Protein AF-N1QRD4-F1 (afdb_monomer_lite)

InterPro domains:
  IPR000058 Zinc finger, AN1-type [PF01428] (2-36)
  IPR000058 Zinc finger, AN1-type [PS51039] (1-40)
  IPR000058 Zinc finger, AN1-type [SM00154] (3-37)
  IPR035896 AN1-like Zinc finger [G3DSA:4.10.1110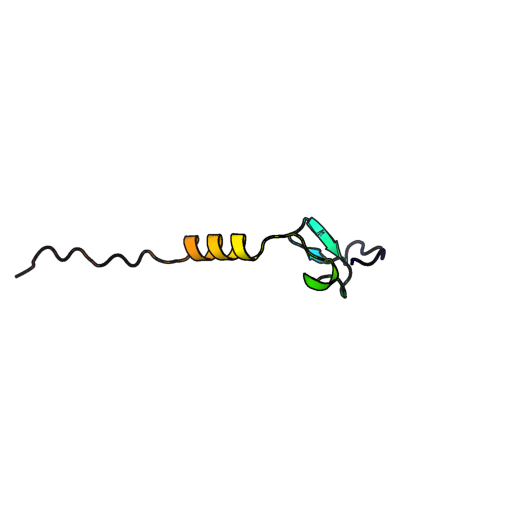.10] (1-56)
  IPR035896 AN1-like Zinc finger [SSF118310] (2-52)
  IPR050652 AN1/A20 Zinc Finger [PTHR10634] (2-57)

Radius of gyration: 21.37 Å; chains: 1; bounding box: 44×20×64 Å

Secondary structure (DSSP, 8-state):
-------GGGPEEPTTS-EE-TTT-SHHHHT----HHHHHHHHHHHHS---PPP------

pLDDT: mean 85.58, std 9.97, range [58.34, 94.31]

Sequence (60 aa):
MACKKKVGLLGFACRCGGTFCSLHRYVDGHACGFDFKKVGREHIAQQNPLVAPSKLHNKI

Organism: Aegilops tauschii (NCBI:txid37682)

Foldseek 3Di:
DADPDDCPPVWAADPLGDTGDPQLNDCVSPVRPDDPVVVVVVVCVVPDPPPDPPPPPDDD

Structure (mmCIF, N/CA/C/O backbone):
data_AF-N1QRD4-F1
#
_entry.id   AF-N1QRD4-F1
#
loop_
_atom_site.group_PDB
_atom_site.id
_atom_site.type_symbol
_atom_site.label_atom_id
_atom_site.label_alt_id
_atom_site.label_comp_id
_atom_site.label_asym_id
_atom_site.label_entity_id
_atom_site.label_seq_id
_atom_site.pdbx_PDB_ins_code
_atom_site.Cartn_x
_atom_site.Cartn_y
_atom_site.Cartn_z
_atom_site.occupancy
_atom_site.B_iso_or_equiv
_atom_site.auth_seq_id
_atom_site.auth_comp_id
_atom_site.auth_asym_id
_atom_site.auth_atom_id
_atom_site.pdbx_PDB_model_num
ATOM 1 N N . MET A 1 1 ? 4.329 6.007 -12.118 1.00 74.38 1 MET A N 1
ATOM 2 C CA . MET A 1 1 ? 4.646 5.243 -13.352 1.00 74.38 1 MET A CA 1
ATOM 3 C C . MET A 1 1 ? 5.752 4.252 -13.013 1.00 74.38 1 MET A C 1
ATOM 5 O O . MET A 1 1 ? 6.809 4.690 -12.589 1.00 74.38 1 MET A O 1
ATOM 9 N N . ALA A 1 2 ? 5.530 2.943 -13.156 1.00 83.00 2 ALA A N 1
ATOM 10 C CA . ALA A 1 2 ? 6.521 1.936 -12.757 1.00 83.00 2 ALA A CA 1
ATOM 11 C C . ALA A 1 2 ? 7.676 1.761 -13.772 1.00 83.00 2 ALA A C 1
ATOM 13 O O . ALA A 1 2 ? 7.480 1.863 -14.983 1.00 83.00 2 ALA A O 1
ATOM 14 N N . CYS A 1 3 ? 8.878 1.442 -13.270 1.00 88.69 3 CYS A N 1
ATOM 15 C CA . CYS A 1 3 ? 10.056 1.070 -14.071 1.00 88.69 3 CYS A CA 1
ATOM 16 C C . CYS A 1 3 ? 9.826 -0.244 -14.856 1.00 88.69 3 CYS A C 1
ATOM 18 O O . CYS A 1 3 ? 9.274 -1.192 -14.309 1.00 88.69 3 CYS A O 1
ATOM 20 N N . LYS A 1 4 ? 10.358 -0.375 -16.085 1.00 86.25 4 LYS A N 1
ATOM 21 C CA . LYS A 1 4 ? 10.410 -1.659 -16.840 1.00 86.25 4 LYS A CA 1
ATOM 22 C C . LYS A 1 4 ? 11.603 -2.554 -16.450 1.00 86.25 4 LYS A C 1
ATOM 24 O O . LYS A 1 4 ? 11.996 -3.450 -17.194 1.00 86.25 4 LYS A O 1
ATOM 29 N N . LYS A 1 5 ? 12.237 -2.282 -15.306 1.00 87.19 5 LYS A N 1
ATOM 30 C CA . LYS A 1 5 ? 13.422 -3.021 -14.854 1.00 87.19 5 LYS A CA 1
ATOM 31 C C . LYS A 1 5 ? 13.004 -4.431 -14.435 1.00 87.19 5 LYS A C 1
ATOM 33 O O . LYS 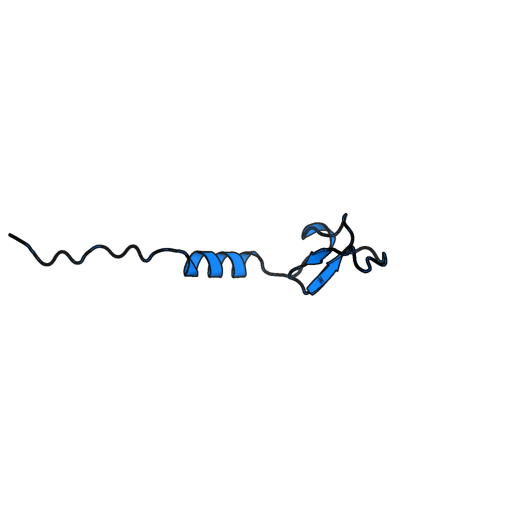A 1 5 ? 12.045 -4.583 -13.686 1.00 87.19 5 LYS A O 1
ATOM 38 N N . LYS A 1 6 ? 13.741 -5.457 -14.869 1.00 87.62 6 LYS A N 1
ATOM 39 C CA . LYS A 1 6 ? 13.562 -6.823 -14.355 1.00 87.62 6 LYS A CA 1
ATOM 40 C C . LYS A 1 6 ? 14.004 -6.853 -12.892 1.00 87.62 6 LYS A C 1
ATOM 42 O O . LYS A 1 6 ? 15.184 -6.680 -12.603 1.00 87.62 6 LYS A O 1
ATOM 47 N N . VAL A 1 7 ? 13.049 -7.016 -11.981 1.00 89.56 7 VAL A N 1
ATOM 48 C CA . VAL A 1 7 ? 13.294 -6.986 -10.527 1.00 89.56 7 VAL A CA 1
ATOM 49 C C . VAL A 1 7 ? 13.659 -8.352 -9.946 1.00 89.56 7 VAL A C 1
ATOM 51 O O . VAL A 1 7 ? 14.334 -8.411 -8.923 1.00 89.56 7 VAL A O 1
ATOM 54 N N . GLY A 1 8 ? 13.287 -9.443 -10.627 1.00 85.56 8 GLY A N 1
ATOM 55 C CA . GLY A 1 8 ? 13.625 -10.807 -10.217 1.00 85.56 8 GLY A CA 1
ATOM 56 C C . GLY A 1 8 ? 13.223 -11.108 -8.768 1.00 85.56 8 GLY A C 1
ATOM 57 O O . GLY A 1 8 ? 12.198 -10.626 -8.291 1.00 85.56 8 GLY A O 1
ATOM 58 N N . LEU A 1 9 ? 14.063 -11.875 -8.069 1.00 85.88 9 LEU A N 1
ATOM 59 C CA . LEU A 1 9 ? 13.860 -12.277 -6.669 1.00 85.88 9 LEU A CA 1
ATOM 60 C C . LEU A 1 9 ? 13.974 -11.119 -5.663 1.00 85.88 9 LEU A C 1
ATOM 62 O O . LEU A 1 9 ? 13.460 -11.220 -4.557 1.00 85.88 9 LEU A O 1
ATOM 66 N N . LEU A 1 10 ? 14.639 -10.021 -6.035 1.00 88.06 10 LEU 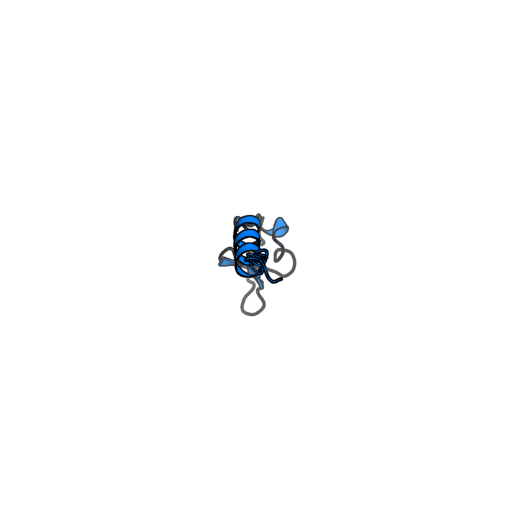A N 1
ATOM 67 C CA . LEU A 1 10 ? 14.882 -8.865 -5.158 1.00 88.06 10 LEU A CA 1
ATOM 68 C C . LEU A 1 10 ? 13.811 -7.772 -5.306 1.00 88.06 10 LEU A C 1
ATOM 70 O O . LEU A 1 10 ? 13.999 -6.635 -4.869 1.00 88.06 10 LEU A O 1
ATOM 74 N N . GLY A 1 11 ? 12.707 -8.084 -5.981 1.00 92.00 11 GLY A N 1
ATOM 75 C CA . GLY A 1 11 ? 11.596 -7.166 -6.159 1.00 92.00 11 GLY A CA 1
ATOM 76 C C . GLY A 1 11 ? 10.774 -6.978 -4.886 1.00 92.00 11 GLY A C 1
ATOM 77 O O . GLY A 1 11 ? 10.612 -7.889 -4.080 1.00 92.00 11 GLY A O 1
ATOM 78 N N . PHE A 1 12 ? 10.205 -5.786 -4.727 1.00 93.31 12 PHE A N 1
ATOM 79 C CA . PHE A 1 12 ? 9.309 -5.476 -3.617 1.00 93.31 12 PHE A CA 1
ATOM 80 C C . PHE A 1 12 ? 7.865 -5.708 -4.049 1.00 93.31 12 PHE A C 1
ATOM 82 O O . PHE A 1 12 ? 7.375 -5.039 -4.961 1.00 93.31 12 PHE A O 1
ATOM 89 N N . ALA A 1 13 ? 7.182 -6.644 -3.395 1.00 92.50 13 ALA A N 1
ATOM 90 C CA . ALA A 1 13 ? 5.765 -6.886 -3.627 1.00 92.50 13 ALA A CA 1
ATOM 91 C C . ALA A 1 13 ? 4.917 -5.761 -3.015 1.00 92.50 13 ALA A C 1
ATOM 93 O O . ALA A 1 13 ? 5.082 -5.399 -1.848 1.00 92.50 13 ALA A O 1
ATOM 94 N N . CYS A 1 14 ? 3.987 -5.222 -3.797 1.00 93.19 14 CYS A N 1
ATOM 95 C CA . CYS A 1 14 ? 2.985 -4.277 -3.325 1.00 93.19 14 CYS A CA 1
ATOM 96 C C . CYS A 1 14 ? 1.638 -4.978 -3.112 1.00 93.19 14 CYS A C 1
ATOM 98 O O . CYS A 1 14 ? 1.326 -5.978 -3.755 1.00 93.19 14 CYS A O 1
ATOM 100 N N . ARG A 1 15 ? 0.792 -4.410 -2.246 1.00 91.88 15 ARG A N 1
ATOM 101 C CA . ARG A 1 15 ? -0.568 -4.906 -1.979 1.00 91.88 15 ARG A CA 1
ATOM 102 C C . ARG A 1 15 ? -1.503 -4.838 -3.190 1.00 91.88 15 ARG A C 1
ATOM 104 O O . ARG A 1 15 ? -2.477 -5.575 -3.227 1.00 91.88 15 ARG A O 1
ATOM 111 N N . CYS A 1 16 ? -1.186 -4.018 -4.194 1.00 92.50 16 CYS A N 1
ATOM 112 C CA . CYS A 1 16 ? -1.899 -4.011 -5.475 1.00 92.50 16 CYS A CA 1
ATOM 113 C C . CYS A 1 16 ? -1.598 -5.234 -6.365 1.00 92.50 16 CYS A C 1
ATOM 115 O O . CYS A 1 16 ? -2.157 -5.331 -7.451 1.00 92.50 16 CYS A O 1
ATOM 117 N N . GLY A 1 17 ? -0.709 -6.143 -5.943 1.00 90.50 17 GLY A N 1
ATOM 118 C CA . GLY A 1 17 ? -0.345 -7.359 -6.681 1.00 90.50 17 GLY A CA 1
ATOM 119 C C . GLY A 1 17 ? 0.872 -7.214 -7.601 1.00 90.50 17 GLY A C 1
ATOM 120 O O . GLY A 1 17 ? 1.368 -8.212 -8.113 1.00 90.50 17 GLY A O 1
ATOM 121 N N . GLY A 1 18 ? 1.392 -5.998 -7.797 1.00 90.62 18 GLY A N 1
ATOM 122 C CA . GLY A 1 18 ? 2.608 -5.758 -8.579 1.00 90.62 18 GLY A CA 1
ATOM 123 C C . GLY A 1 18 ? 3.905 -5.975 -7.790 1.00 90.62 18 GLY A C 1
ATOM 124 O O . GLY A 1 18 ? 3.934 -5.861 -6.563 1.00 90.62 18 GLY A O 1
ATOM 125 N N . THR A 1 19 ? 5.005 -6.224 -8.505 1.00 92.69 19 THR A N 1
ATOM 126 C CA . THR A 1 19 ? 6.365 -6.276 -7.945 1.00 92.69 19 THR A CA 1
ATOM 127 C C . THR A 1 19 ? 7.225 -5.174 -8.554 1.00 92.69 19 THR A C 1
ATOM 129 O O . THR A 1 19 ? 7.321 -5.060 -9.776 1.00 92.69 19 THR A O 1
ATOM 132 N N . PHE A 1 20 ? 7.873 -4.367 -7.713 1.00 93.00 20 PHE A N 1
ATOM 133 C CA . PHE A 1 20 ? 8.539 -3.136 -8.141 1.00 93.00 20 PHE A CA 1
ATOM 134 C C . PHE A 1 20 ? 10.000 -3.045 -7.696 1.00 93.00 20 PHE A C 1
ATOM 136 O O . PHE A 1 20 ? 10.444 -3.718 -6.765 1.00 93.00 20 PHE A O 1
ATOM 143 N N . CYS A 1 21 ? 10.763 -2.194 -8.390 1.00 93.12 21 CYS A N 1
ATOM 144 C CA . CYS A 1 21 ? 12.140 -1.871 -8.027 1.00 93.12 21 CYS A CA 1
ATOM 145 C C . CYS A 1 21 ? 12.173 -1.003 -6.751 1.00 93.12 21 CYS A C 1
ATOM 147 O O . CYS A 1 21 ? 11.174 -0.376 -6.401 1.00 93.12 21 CYS A O 1
ATOM 149 N N . SER A 1 22 ? 13.318 -0.924 -6.066 1.00 90.81 22 SER A N 1
ATOM 150 C CA . SER A 1 22 ? 13.476 -0.189 -4.793 1.00 90.81 22 SER A CA 1
ATOM 151 C C . SER A 1 22 ? 12.992 1.267 -4.829 1.00 90.81 22 SER A C 1
ATOM 153 O O . SER A 1 22 ? 12.480 1.761 -3.827 1.00 90.81 22 SER A O 1
ATOM 155 N N . LEU A 1 23 ? 13.109 1.927 -5.984 1.00 91.25 23 LEU A N 1
ATOM 156 C CA . LEU A 1 23 ? 12.658 3.304 -6.212 1.00 91.25 23 LEU A CA 1
ATOM 157 C C . LEU A 1 23 ? 11.135 3.426 -6.379 1.00 91.25 23 LEU A C 1
ATOM 159 O O . LEU A 1 23 ? 10.543 4.388 -5.909 1.00 91.25 23 LEU A O 1
ATOM 163 N N . HIS A 1 24 ? 10.484 2.440 -7.001 1.00 92.94 24 HIS A N 1
ATOM 164 C CA . HIS A 1 24 ? 9.039 2.468 -7.276 1.00 92.94 24 HIS A CA 1
ATOM 165 C C . HIS A 1 24 ? 8.225 1.602 -6.305 1.00 92.94 24 HIS A C 1
ATOM 167 O O . HIS A 1 24 ? 7.043 1.356 -6.534 1.00 92.94 24 HIS A O 1
ATOM 173 N N . ARG A 1 25 ? 8.844 1.135 -5.213 1.00 92.25 25 ARG A N 1
ATOM 174 C CA . ARG A 1 25 ? 8.187 0.292 -4.203 1.00 92.25 25 ARG A CA 1
ATOM 175 C C . ARG A 1 25 ? 7.091 1.024 -3.428 1.00 92.25 25 ARG A C 1
ATOM 177 O O . ARG A 1 25 ? 6.173 0.394 -2.913 1.00 92.25 25 ARG A O 1
ATOM 184 N N . TYR A 1 26 ? 7.200 2.346 -3.334 1.00 91.38 26 TYR A N 1
ATOM 185 C CA . TYR A 1 26 ? 6.229 3.187 -2.650 1.00 91.38 26 TYR A CA 1
ATOM 186 C C . TYR A 1 26 ? 5.028 3.494 -3.545 1.00 91.38 26 TYR A C 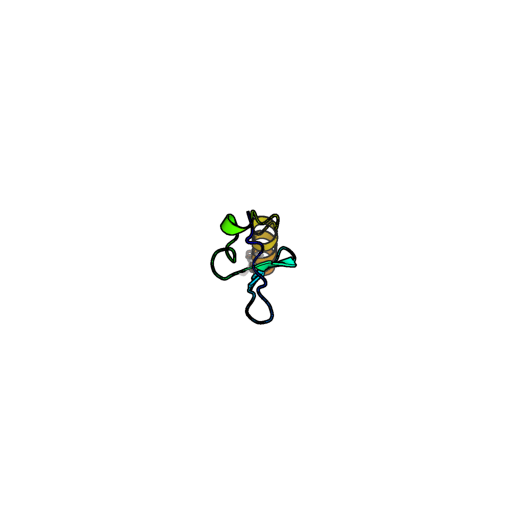1
ATOM 188 O O . TYR A 1 26 ? 5.134 3.503 -4.770 1.00 91.38 26 TYR A O 1
ATOM 196 N N . VAL A 1 27 ? 3.892 3.756 -2.899 1.00 89.06 27 VAL A N 1
ATOM 197 C CA . VAL A 1 27 ? 2.558 3.939 -3.499 1.00 89.06 27 VAL A CA 1
ATOM 198 C C . VAL A 1 27 ? 2.563 4.987 -4.622 1.00 89.06 27 VAL A C 1
ATOM 200 O O . VAL A 1 27 ? 1.997 4.756 -5.690 1.00 89.06 27 VAL A O 1
ATOM 203 N N . ASP A 1 28 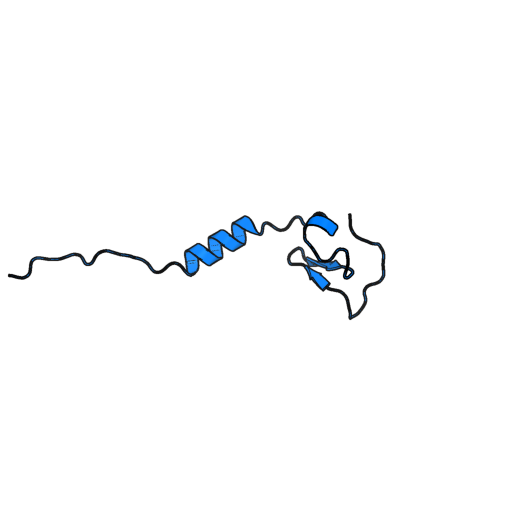? 3.269 6.096 -4.398 1.00 87.75 28 ASP A N 1
ATOM 204 C CA . ASP A 1 28 ? 3.407 7.212 -5.338 1.00 87.75 28 ASP A CA 1
ATOM 205 C C . ASP A 1 28 ? 4.189 6.821 -6.609 1.00 87.75 28 ASP A C 1
ATOM 207 O O . ASP A 1 28 ? 3.788 7.106 -7.738 1.00 87.75 28 ASP A O 1
ATOM 211 N N . GLY A 1 29 ? 5.246 6.018 -6.444 1.00 88.94 29 GLY A N 1
ATOM 212 C CA . GLY A 1 29 ? 6.150 5.641 -7.530 1.00 88.94 29 GLY A CA 1
ATOM 213 C C . GLY A 1 29 ? 5.493 4.812 -8.638 1.00 88.94 29 GLY A C 1
ATOM 214 O O . GLY A 1 29 ? 5.917 4.871 -9.791 1.00 88.94 29 GLY A O 1
ATOM 215 N N . HIS A 1 30 ? 4.426 4.067 -8.350 1.00 90.81 30 HIS A N 1
ATOM 216 C CA . HIS A 1 30 ? 3.763 3.217 -9.345 1.00 90.81 30 HIS A CA 1
ATOM 217 C C . HIS A 1 30 ? 2.280 3.533 -9.558 1.00 90.81 30 HIS A C 1
ATOM 219 O O . HIS A 1 30 ? 1.631 2.780 -10.278 1.00 90.81 30 HIS A O 1
ATOM 225 N N . ALA A 1 31 ? 1.773 4.652 -9.021 1.00 88.00 31 ALA A N 1
ATOM 226 C CA . ALA A 1 31 ? 0.348 4.998 -9.063 1.00 88.00 31 ALA A CA 1
ATOM 227 C C . ALA A 1 31 ? -0.520 3.832 -8.556 1.00 88.00 31 ALA A C 1
ATOM 229 O O . ALA A 1 31 ? -1.352 3.275 -9.271 1.00 88.00 31 ALA A O 1
ATOM 230 N N . CYS A 1 32 ? -0.248 3.406 -7.321 1.00 92.19 32 CYS A N 1
ATOM 231 C CA . CYS A 1 32 ? -0.924 2.270 -6.709 1.00 92.19 32 CYS A CA 1
ATOM 232 C C . CYS A 1 32 ? -2.445 2.481 -6.653 1.00 92.19 32 CYS A C 1
ATOM 234 O O . CYS A 1 32 ? -2.916 3.425 -6.024 1.00 92.19 32 CYS A O 1
ATOM 236 N N . GLY A 1 33 ? -3.214 1.565 -7.244 1.00 91.19 33 GLY A N 1
ATOM 237 C CA . GLY A 1 33 ? -4.680 1.572 -7.173 1.00 91.19 33 GLY A CA 1
ATOM 238 C C . GLY A 1 33 ? -5.266 0.865 -5.945 1.00 91.19 33 GLY A C 1
ATOM 239 O O . GLY A 1 33 ? -6.471 0.648 -5.889 1.00 91.19 33 GLY A O 1
ATOM 240 N N . PHE A 1 34 ? -4.439 0.438 -4.986 1.00 92.94 34 PHE A N 1
ATOM 241 C CA . PHE A 1 34 ? -4.920 -0.276 -3.802 1.00 92.94 34 PHE A CA 1
ATOM 242 C C . PHE A 1 34 ? -5.509 0.697 -2.770 1.00 92.94 34 PHE A C 1
ATOM 244 O O . PHE A 1 34 ? -4.852 1.660 -2.373 1.00 92.94 34 PHE A O 1
ATOM 2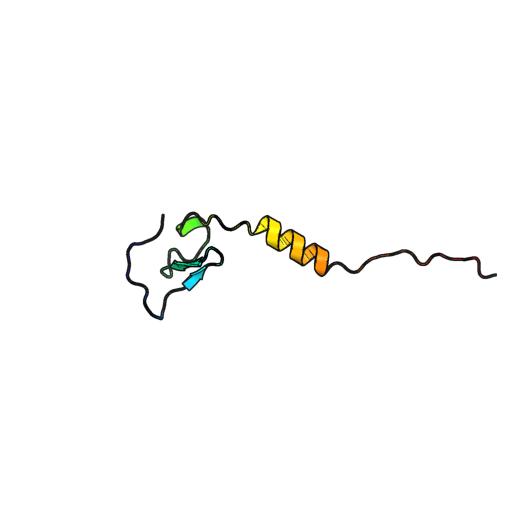51 N N . ASP A 1 35 ? -6.729 0.433 -2.295 1.00 92.56 35 ASP A N 1
ATOM 252 C CA . ASP A 1 35 ? -7.409 1.284 -1.312 1.00 92.56 35 ASP A CA 1
ATOM 253 C C . ASP A 1 35 ? -6.930 0.990 0.121 1.00 92.56 35 ASP A C 1
ATOM 255 O O . ASP A 1 35 ? -7.555 0.266 0.903 1.00 92.56 35 ASP A O 1
ATOM 259 N N . PHE A 1 36 ? -5.795 1.592 0.481 1.00 90.56 36 PHE A N 1
ATOM 260 C CA . PHE A 1 36 ? -5.243 1.512 1.837 1.00 90.56 36 PHE A CA 1
ATOM 261 C C . PHE A 1 36 ? -6.172 2.122 2.895 1.00 90.56 36 PHE A C 1
ATOM 263 O O . PHE A 1 36 ? -6.128 1.707 4.054 1.00 90.56 36 PHE A O 1
ATOM 270 N N . LYS A 1 37 ? -7.025 3.089 2.527 1.00 92.19 37 LYS A N 1
ATOM 271 C CA . LYS A 1 37 ? -7.935 3.752 3.473 1.00 92.19 37 LYS A CA 1
ATOM 272 C C . LYS A 1 37 ? -9.058 2.818 3.900 1.00 92.19 37 LYS A C 1
ATOM 274 O O . LYS A 1 37 ? -9.414 2.792 5.076 1.00 92.19 37 LYS A O 1
ATOM 279 N N . LYS A 1 38 ? -9.638 2.068 2.965 1.00 94.31 38 LYS A N 1
ATOM 280 C CA . LYS A 1 38 ? -10.679 1.077 3.244 1.00 94.31 38 LYS A CA 1
ATOM 281 C C . LYS A 1 38 ? -10.139 -0.010 4.164 1.00 94.31 38 LYS A C 1
ATOM 283 O O . LYS A 1 38 ? -10.697 -0.203 5.238 1.00 94.31 38 LYS A O 1
ATOM 288 N N . VAL A 1 39 ? -9.016 -0.621 3.789 1.00 92.81 39 VAL A N 1
ATOM 289 C CA . VAL A 1 39 ? -8.385 -1.685 4.585 1.00 92.81 39 VAL A CA 1
ATOM 290 C C . VAL A 1 39 ? -8.005 -1.157 5.970 1.00 92.81 39 VAL A C 1
ATOM 292 O O . VAL A 1 39 ? -8.323 -1.782 6.974 1.00 92.81 39 VAL A O 1
ATOM 295 N N . GLY A 1 40 ? -7.414 0.038 6.057 1.00 92.31 40 GLY A N 1
ATOM 296 C CA . GLY A 1 40 ? -7.101 0.664 7.343 1.00 92.31 40 GLY A CA 1
ATOM 297 C C . GLY A 1 40 ? -8.332 0.833 8.239 1.00 92.31 40 GLY A C 1
ATOM 298 O O . GLY A 1 40 ? -8.283 0.479 9.413 1.00 92.31 40 GLY A O 1
ATOM 299 N N . ARG A 1 41 ? -9.457 1.307 7.686 1.00 93.81 41 ARG A N 1
ATOM 300 C CA . ARG A 1 41 ? -10.719 1.446 8.435 1.00 93.81 41 ARG A CA 1
ATOM 301 C C . ARG A 1 41 ? -11.266 0.106 8.915 1.00 93.81 41 ARG A C 1
ATOM 303 O O . ARG A 1 41 ? -11.693 0.021 10.060 1.00 93.81 41 ARG A O 1
ATOM 310 N N . GLU A 1 42 ? -11.245 -0.919 8.070 1.00 92.31 42 GLU A N 1
ATOM 311 C CA . GLU A 1 42 ? -11.708 -2.265 8.432 1.00 92.31 42 GLU A CA 1
ATOM 312 C C . GLU A 1 42 ? -10.856 -2.860 9.559 1.00 92.31 42 GLU A C 1
ATOM 314 O O . GLU A 1 42 ? -11.399 -3.356 10.544 1.00 92.31 42 GLU A O 1
ATOM 319 N N . HIS A 1 43 ? -9.531 -2.730 9.470 1.00 91.94 43 HIS A N 1
ATOM 320 C CA . HIS A 1 43 ? -8.618 -3.174 10.521 1.00 91.94 43 HIS A CA 1
ATOM 321 C C . HIS A 1 43 ? -8.842 -2.419 11.837 1.00 91.94 43 HIS A C 1
ATOM 323 O O . HIS A 1 43 ? -8.907 -3.044 12.892 1.00 91.94 43 HIS A O 1
ATOM 329 N N . ILE A 1 44 ? -9.006 -1.093 11.796 1.00 90.94 44 ILE A N 1
ATOM 330 C CA . ILE A 1 44 ? -9.304 -0.303 13.000 1.00 90.94 44 ILE A CA 1
ATOM 331 C C . ILE A 1 44 ? -10.640 -0.739 13.607 1.00 90.94 44 ILE A C 1
ATOM 333 O O . ILE A 1 44 ? -10.718 -0.940 14.814 1.00 90.94 44 ILE A O 1
ATOM 337 N N . ALA A 1 45 ? -11.676 -0.933 12.788 1.00 89.69 45 ALA A N 1
ATOM 338 C CA . ALA A 1 45 ? -12.987 -1.370 13.261 1.00 89.69 45 ALA A CA 1
ATOM 339 C C . ALA A 1 45 ? -12.932 -2.750 13.934 1.00 89.69 45 ALA A C 1
ATOM 341 O O . ALA A 1 45 ? -13.564 -2.944 14.966 1.00 89.69 45 ALA A O 1
ATOM 342 N N . GLN A 1 46 ? -12.148 -3.684 13.389 1.00 88.50 46 GLN A N 1
ATOM 343 C CA . GLN A 1 46 ? -11.943 -5.005 13.991 1.00 88.50 46 GLN A CA 1
ATOM 344 C C . GLN A 1 46 ? -11.163 -4.953 15.309 1.00 88.50 46 GLN A C 1
ATOM 346 O O . GLN A 1 46 ? -11.367 -5.803 16.170 1.00 88.50 46 GLN A O 1
ATOM 351 N N . GLN A 1 47 ? -10.235 -4.006 15.453 1.00 89.50 47 GLN A N 1
ATOM 352 C CA . GLN A 1 47 ? -9.371 -3.896 16.632 1.00 89.50 47 GLN A CA 1
ATOM 353 C C . GLN A 1 47 ? -9.936 -2.979 17.719 1.00 89.50 47 GLN A C 1
ATOM 355 O O . GLN A 1 47 ? -9.423 -2.985 18.835 1.00 89.50 47 GLN A O 1
ATOM 360 N N . ASN A 1 48 ? -10.962 -2.180 17.419 1.00 86.50 48 ASN A N 1
ATOM 361 C CA . ASN A 1 48 ? -11.529 -1.265 18.395 1.00 86.50 48 ASN A CA 1
ATOM 362 C C . ASN A 1 48 ? -12.313 -2.054 19.459 1.00 86.50 48 ASN A C 1
ATOM 364 O O . ASN A 1 48 ? -13.324 -2.680 19.120 1.00 86.50 48 ASN A O 1
ATOM 368 N N . PRO A 1 49 ? -11.893 -2.036 20.738 1.00 78.81 49 PRO A N 1
ATOM 369 C CA . PRO A 1 49 ? -12.669 -2.665 21.793 1.00 78.81 49 PRO A CA 1
ATOM 370 C C . PRO A 1 49 ? -14.039 -1.991 21.886 1.00 78.81 49 PRO A C 1
ATOM 372 O O . PRO A 1 49 ? -14.159 -0.765 21.851 1.00 78.81 49 PRO A O 1
ATOM 375 N N . LEU A 1 50 ? -15.091 -2.798 22.018 1.00 71.81 50 LEU A N 1
ATOM 376 C CA . LEU A 1 50 ? -16.440 -2.292 22.237 1.00 71.81 50 LEU A CA 1
ATOM 377 C C . LEU A 1 50 ? -16.504 -1.657 23.628 1.00 71.81 50 LEU A C 1
ATOM 379 O O . LEU A 1 50 ? -16.692 -2.340 24.633 1.00 71.81 50 LEU A O 1
ATOM 383 N N . VAL A 1 51 ? -16.342 -0.336 23.684 1.00 69.00 51 VAL A N 1
ATOM 384 C CA . VAL A 1 51 ? -16.568 0.454 24.896 1.00 69.00 51 VAL A CA 1
ATOM 385 C C . VAL A 1 51 ? -18.078 0.562 25.102 1.00 69.00 51 VAL A C 1
ATOM 387 O O . VAL A 1 51 ? -18.722 1.529 24.702 1.00 69.00 51 VAL A O 1
ATOM 390 N N . ALA A 1 52 ? -18.664 -0.485 25.677 1.00 67.75 52 ALA A N 1
ATOM 391 C CA . ALA A 1 52 ? -20.037 -0.465 26.153 1.00 67.75 52 ALA A CA 1
ATOM 392 C C . ALA A 1 52 ? -20.036 -0.013 27.623 1.00 67.75 52 ALA A C 1
ATOM 394 O O . ALA A 1 52 ? -19.346 -0.635 28.437 1.00 67.75 52 ALA A O 1
ATOM 395 N N . PRO A 1 53 ? -20.792 1.036 28.002 1.00 66.69 53 PRO A N 1
ATOM 396 C CA . PRO A 1 53 ? -20.986 1.343 29.410 1.00 66.69 53 PRO A CA 1
ATOM 397 C C . PRO A 1 53 ? -21.660 0.144 30.081 1.00 66.69 53 PRO A C 1
ATOM 399 O O . PRO A 1 53 ? -22.595 -0.452 29.532 1.00 66.69 53 PRO A O 1
ATOM 402 N N . SER A 1 54 ? -21.189 -0.225 31.272 1.00 66.88 54 SER A N 1
ATOM 403 C CA . SER A 1 54 ? -21.891 -1.192 32.105 1.00 66.88 54 SER A CA 1
ATOM 404 C C . SER A 1 54 ? -23.312 -0.674 32.319 1.00 66.88 54 SER A C 1
ATOM 406 O O . SER A 1 54 ? -23.518 0.443 32.794 1.00 66.88 54 SER A O 1
ATOM 408 N N . LYS A 1 55 ? -24.318 -1.472 31.935 1.00 65.31 55 LYS A N 1
ATOM 409 C CA . LYS A 1 55 ? -25.708 -1.196 32.306 1.00 65.31 55 LYS A CA 1
ATOM 410 C C . LYS A 1 55 ? -25.786 -1.317 33.826 1.00 65.31 55 LYS A C 1
ATOM 412 O O . LYS A 1 55 ? -25.986 -2.417 34.339 1.00 65.31 55 LYS A O 1
ATOM 417 N N . LEU A 1 56 ? -25.562 -0.214 34.536 1.00 70.56 56 LEU A N 1
ATOM 418 C CA . LEU A 1 56 ? -25.741 -0.118 35.979 1.00 70.56 56 LEU A CA 1
ATOM 419 C C . LEU A 1 56 ? -27.228 -0.347 36.282 1.00 70.56 56 LEU A C 1
ATOM 421 O O . LEU A 1 56 ? -28.024 0.584 36.318 1.00 70.56 56 LEU A O 1
ATOM 425 N N . HIS A 1 57 ? -27.613 -1.609 36.471 1.00 64.81 57 HIS A N 1
ATOM 426 C CA . HIS A 1 57 ? -28.852 -1.954 37.152 1.00 64.81 57 HIS A CA 1
ATOM 427 C C . HIS A 1 57 ? -28.572 -1.787 38.636 1.00 64.81 57 HIS A C 1
ATOM 429 O O . HIS A 1 57 ? -27.988 -2.670 39.259 1.00 64.81 57 HIS A O 1
ATOM 435 N N . ASN A 1 58 ? -28.893 -0.587 39.117 1.00 67.19 58 ASN A N 1
ATOM 436 C CA . ASN A 1 58 ? -29.119 -0.209 40.505 1.00 67.19 58 ASN A CA 1
ATOM 437 C C . ASN A 1 58 ? -28.563 -1.195 41.548 1.00 67.19 58 ASN A C 1
ATOM 439 O O . ASN A 1 58 ? -29.183 -2.221 41.840 1.00 67.19 58 ASN A O 1
ATOM 443 N N . LYS A 1 59 ? -27.417 -0.865 42.144 1.00 58.97 59 LYS A N 1
ATOM 444 C CA . LYS A 1 59 ? -26.988 -1.485 43.395 1.00 58.97 59 LYS A CA 1
ATOM 445 C C . LYS A 1 59 ? -26.848 -0.406 44.463 1.00 58.97 59 LYS A C 1
ATOM 447 O O . LYS A 1 59 ? -25.849 0.298 44.462 1.00 58.97 59 LYS A O 1
ATOM 452 N N . ILE A 1 60 ? -27.854 -0.450 45.345 1.00 58.34 60 ILE A N 1
ATOM 453 C CA . ILE A 1 60 ? -27.933 -0.008 46.747 1.00 58.34 60 ILE A CA 1
ATOM 454 C C . ILE A 1 60 ? -27.846 1.500 46.983 1.00 58.34 60 ILE A C 1
ATOM 456 O O . ILE A 1 60 ? -26.778 2.091 46.733 1.00 58.34 60 ILE A O 1
#